Protein 3FZ9 (pdb70)

CATH classification: 3.40.30.10

Foldseek 3Di:
DVVLLVVVLVLLQVWQKEWEAAPPDPQQVLQCVVCVVVVFDGHYHHLVVVPPCSVVNLVSCCVVPVDNDGGFMHGLSHTQGTSVSLVVCVVVVNNVVSSVVSVGDD

Sequence (106 aa):
GSRLEDAVKKTVAENPVVVYSKTWCSYSSEVKSLFKRLNVDPLVVELDELGAQGPQIQKVLERLTGQHTVPNVFIGGKHIGGCTDTVKLYRKGELEPLLSEANAKK

Solvent-accessible surface area: 6264 Å² total; per-residue (Å²): 78,94,210,33,49,68,46,6,103,119,30,2,82,130,35,46,2,0,0,5,0,63,64,179,10,66,120,0,51,96,0,51,48,7,0,164,169,31,85,10,102,22,72,53,29,26,4,59,124,64,55,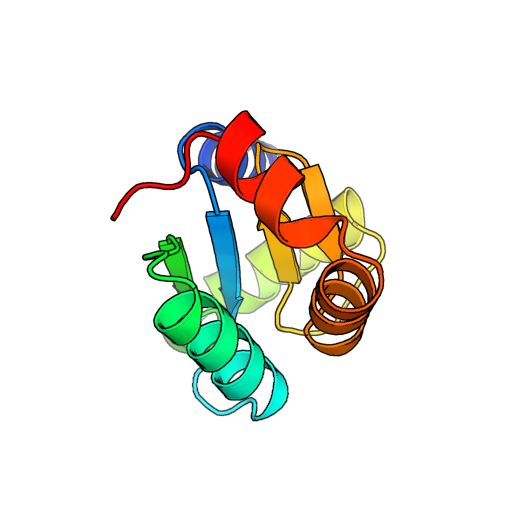88,72,2,86,89,10,30,145,5,0,93,140,56,25,68,24,134,72,21,2,0,0,10,3,40,25,128,69,31,2,11,10,90,53,0,47,127,30,67,183,126,48,83,1,85,73,46,10,87,157,17,121,26,170,161

Radius of gyration: 12.89 Å; Cα contacts (8 Å, |Δi|>4): 174; chains: 1; bounding box: 30×33×28 Å

B-factor: mean 20.45, std 9.41, range [8.71, 63.36]

Nearest PDB structures (foldseek):
  3fza-assembly1_A  TM=1.009E+00  e=3.505E-22  Populus tremula x Populus tremuloides
  3rhb-assembly1_A  TM=1.000E+00  e=1.069E-16  Arabidopsis thaliana
  5gtx-assembly2_B  TM=9.733E-01  e=5.534E-13  Polygonaceae
  2e7p-assembly1_B  TM=9.507E-01  e=2.482E-13  Populus tremula x Populus tremuloides
  7ncw-assembly1_A  TM=9.010E-01  e=1.240E-10  Chlamydomonas reinhardtii

Secondary structure (DSSP, 8-state):
-HHHHHHHHHHHHHSSEEEEE-TT-HHHHHHHHHHHHTT---EEEEGGGSTTHHHHHHHHHHHHHS--SS-EEEETTEEEESHHHHHHHHHTT-HHHHHHHTT---

Structure (mmCIF, N/CA/C/O backbone):
data_3FZ9
#
_entry.id   3FZ9
#
_cell.length_a   39.032
_cell.length_b   47.265
_cell.length_c   55.620
_cell.angle_alpha   90.00
_cell.angle_beta   90.00
_cell.angle_gamma   90.00
#
_symmetry.space_group_name_H-M   'P 21 21 21'
#
loop_
_entity.id
_entity.type
_entity.pdbx_description
1 polymer Glutaredoxin
2 non-polymer GLUTATHIONE
3 water water
#
loop_
_atom_site.group_PDB
_atom_site.id
_atom_site.type_symbol
_atom_site.label_atom_id
_atom_site.label_alt_id
_atom_site.label_comp_id
_atom_site.label_asym_id
_atom_site.label_entity_id
_atom_site.label_seq_id
_atom_site.pdbx_PDB_ins_code
_atom_site.Cartn_x
_atom_site.Cartn_y
_atom_site.Cartn_z
_atom_site.occupancy
_atom_site.B_iso_or_equiv
_atom_site.auth_seq_id
_atom_site.auth_comp_id
_atom_site.auth_asym_id
_atom_site.auth_atom_id
_atom_site.pdbx_PDB_model_num
ATOM 1 N N . GLY A 1 4 ? 9.447 21.454 15.554 1.00 32.40 5 GLY A N 1
ATOM 2 C CA . GLY A 1 4 ? 9.537 21.189 14.088 1.00 31.65 5 GLY A CA 1
ATOM 3 C C . GLY A 1 4 ? 10.879 20.589 13.678 1.00 31.67 5 GLY A C 1
ATOM 4 O O . GLY A 1 4 ? 10.937 19.618 12.897 1.00 31.04 5 GLY A O 1
ATOM 5 N N . SER A 1 5 ? 11.961 21.167 14.201 1.00 31.15 6 SER A N 1
ATOM 6 C CA . SER A 1 5 ? 13.291 20.611 13.969 1.00 29.80 6 SER A CA 1
ATOM 7 C C . SER A 1 5 ? 13.495 19.320 14.769 1.00 28.75 6 SER A C 1
ATOM 8 O O . SER A 1 5 ? 14.190 18.427 14.305 1.00 27.90 6 SER A O 1
ATOM 11 N N . ARG A 1 6 ? 12.894 19.232 15.963 1.00 27.39 7 ARG A N 1
ATOM 12 C CA . ARG A 1 6 ? 12.922 17.996 16.755 1.00 26.55 7 ARG A CA 1
ATOM 13 C C . ARG A 1 6 ? 12.123 16.897 16.069 1.00 24.59 7 ARG A C 1
ATOM 14 O O . ARG A 1 6 ? 12.481 15.730 16.162 1.00 24.44 7 ARG A O 1
ATOM 22 N N . LEU A 1 7 ? 11.026 17.257 15.406 1.00 23.25 8 LEU A N 1
ATOM 23 C CA . LEU A 1 7 ? 10.225 16.238 14.725 1.00 21.71 8 LEU A CA 1
ATOM 24 C C . LEU A 1 7 ? 10.978 15.680 13.522 1.00 20.66 8 LEU A C 1
ATOM 25 O O . LEU A 1 7 ? 10.990 14.469 13.297 1.00 19.98 8 LEU A O 1
ATOM 30 N N . GLU A 1 8 ? 11.623 16.569 12.772 1.00 19.69 9 GLU A N 1
ATOM 31 C CA . GLU A 1 8 ? 12.496 16.171 11.670 1.00 19.51 9 GLU A CA 1
ATOM 32 C C . GLU A 1 8 ? 13.624 15.254 12.166 1.00 19.27 9 GLU A C 1
ATOM 33 O O . GLU A 1 8 ? 13.942 14.239 11.531 1.00 19.22 9 GLU A O 1
ATOM 39 N N . ASP A 1 9 ? 14.215 15.623 13.301 1.00 18.34 10 ASP A N 1
ATOM 40 C CA . ASP A 1 9 ? 15.294 14.842 13.884 1.00 18.84 10 ASP A CA 1
ATOM 41 C C . ASP A 1 9 ? 14.792 13.443 14.256 1.00 17.10 10 ASP A C 1
ATOM 42 O O . ASP A 1 9 ? 15.493 12.452 14.034 1.00 16.98 10 ASP A O 1
ATOM 47 N N . ALA A 1 10 ? 13.567 13.385 14.783 1.00 16.03 11 ALA A N 1
ATOM 48 C CA . ALA A 1 10 ? 12.959 12.121 15.235 1.00 15.61 11 ALA A CA 1
ATOM 49 C C . ALA A 1 10 ? 12.662 11.213 14.062 1.00 15.46 11 ALA A C 1
ATOM 50 O O . ALA A 1 10 ? 12.925 10.007 14.119 1.00 15.43 11 ALA A O 1
ATOM 52 N N . VAL A 1 11 ? 12.137 11.793 12.981 1.00 15.08 12 VAL A N 1
ATOM 53 C CA . VAL A 1 11 ? 11.950 11.041 11.736 1.00 14.74 12 VAL A CA 1
ATOM 54 C C . VAL A 1 11 ? 13.273 10.477 11.226 1.00 14.35 12 VAL A C 1
ATOM 55 O O . VAL A 1 11 ? 13.375 9.305 10.890 1.00 14.13 12 VAL A O 1
ATOM 59 N N . LYS A 1 12 ? 14.296 11.322 11.171 1.00 14.61 13 LYS A N 1
ATOM 60 C CA . LYS A 1 12 ? 15.622 10.888 10.737 1.00 14.41 13 LYS A CA 1
ATOM 61 C C . LYS A 1 12 ? 16.171 9.716 11.576 1.00 14.67 13 LYS A C 1
ATOM 62 O O . LYS A 1 12 ? 16.711 8.725 11.035 1.00 14.82 13 LYS A O 1
ATOM 68 N N . LYS A 1 13 ? 16.027 9.822 12.890 1.00 14.46 14 LYS A N 1
ATOM 69 C CA . LYS A 1 13 ? 16.418 8.716 13.781 1.00 15.68 14 LYS A CA 1
ATOM 70 C C . LYS A 1 13 ? 15.608 7.458 13.515 1.00 14.91 14 LYS A C 1
ATOM 71 O O . LYS A 1 13 ? 16.143 6.347 13.508 1.00 15.09 14 LYS A O 1
ATOM 77 N N . THR A 1 14 ? 14.306 7.621 13.316 1.00 13.41 15 THR A N 1
ATOM 78 C CA . THR A 1 14 ? 13.445 6.473 13.035 1.00 13.08 15 THR A CA 1
ATOM 79 C C . THR A 1 14 ? 13.945 5.681 11.820 1.00 12.52 15 THR A C 1
ATOM 80 O O . THR A 1 14 ? 14.055 4.456 11.871 1.00 13.27 15 THR A O 1
ATOM 84 N N . VAL A 1 15 ? 14.265 6.380 10.741 1.00 12.81 16 VAL A N 1
ATOM 85 C CA . VAL A 1 15 ? 14.665 5.703 9.514 1.00 13.60 16 VAL A CA 1
ATOM 86 C C . VAL A 1 15 ? 16.076 5.120 9.634 1.00 14.14 16 VAL A C 1
ATOM 87 O O . VAL A 1 15 ? 16.421 4.134 8.987 1.00 13.86 16 VAL A O 1
ATOM 91 N N . ALA A 1 16 ? 16.885 5.719 10.496 1.00 14.92 17 ALA A N 1
ATOM 92 C CA . ALA A 1 16 ? 18.198 5.135 10.780 1.00 16.07 17 ALA A CA 1
ATOM 93 C C . ALA A 1 16 ? 18.167 3.892 11.702 1.00 17.52 17 ALA A C 1
ATOM 94 O O . ALA A 1 16 ? 19.017 2.985 11.563 1.00 17.90 17 ALA A O 1
ATOM 96 N N . GLU A 1 17 ? 17.195 3.836 12.614 1.00 16.67 18 GLU A N 1
ATOM 97 C CA . GLU A 1 17 ? 17.093 2.756 13.627 1.00 17.31 18 GLU A CA 1
ATOM 98 C C . GLU A 1 17 ? 16.459 1.482 13.104 1.00 17.28 18 GLU A C 1
ATOM 99 O O . GLU A 1 17 ? 16.564 0.428 13.725 1.00 17.87 18 GLU A O 1
ATOM 105 N N . ASN A 1 18 ? 15.780 1.588 11.969 1.00 14.92 19 ASN A N 1
ATOM 106 C CA . ASN A 1 18 ? 15.010 0.491 11.438 1.00 14.71 19 ASN A CA 1
ATOM 107 C C . ASN A 1 18 ? 15.396 0.195 10.003 1.00 14.25 19 ASN A C 1
ATOM 108 O O . ASN A 1 18 ? 15.475 1.114 9.192 1.00 14.80 19 ASN A O 1
ATOM 113 N N . PRO A 1 19 ? 15.656 -1.084 9.696 1.00 13.96 20 PRO A N 1
ATOM 114 C CA . PRO A 1 19 ? 15.987 -1.448 8.326 1.00 13.81 20 PRO A CA 1
ATOM 115 C C . PRO A 1 19 ? 14.944 -0.973 7.312 1.00 12.22 20 PRO A C 1
ATOM 116 O O . PRO A 1 19 ? 15.311 -0.462 6.257 1.00 11.67 20 PRO A O 1
ATOM 120 N N . VAL A 1 20 ? 13.662 -1.106 7.645 1.00 11.71 21 VAL A N 1
ATOM 121 C CA . VAL A 1 20 ? 12.598 -0.702 6.725 1.00 11.83 21 VAL A CA 1
ATOM 122 C C . VAL A 1 20 ? 11.545 0.068 7.512 1.00 11.46 21 VAL A C 1
ATOM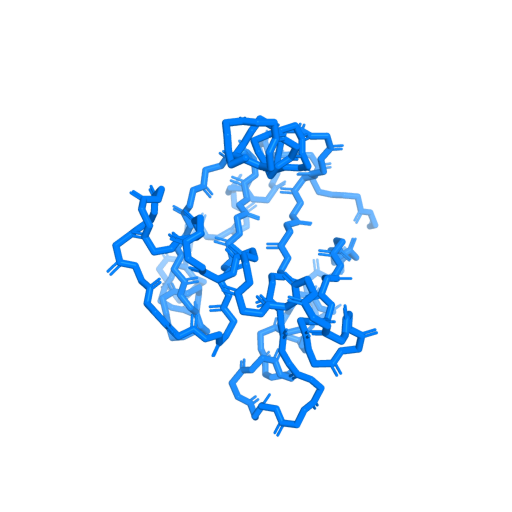 123 O O . VAL A 1 20 ? 11.102 -0.400 8.571 1.00 10.80 21 VAL A O 1
ATOM 127 N N . VAL A 1 21 ? 11.188 1.252 7.021 1.00 10.14 22 VAL A N 1
ATOM 128 C CA . VAL A 1 21 ? 10.135 2.062 7.651 1.00 9.98 22 VAL A CA 1
ATOM 129 C C . VAL A 1 21 ? 9.063 2.383 6.606 1.00 10.48 22 VAL A C 1
ATOM 130 O O . VAL A 1 21 ? 9.386 2.775 5.481 1.00 10.58 22 VAL A O 1
ATOM 134 N N . VAL A 1 22 ? 7.803 2.170 6.968 1.00 9.47 23 VAL A N 1
ATOM 135 C CA . VAL A 1 22 ? 6.683 2.533 6.110 1.00 9.62 23 VAL A CA 1
ATOM 136 C C . VAL A 1 22 ? 5.785 3.519 6.865 1.00 10.60 23 VAL A C 1
ATOM 137 O O . VAL A 1 22 ? 5.132 3.139 7.858 1.00 10.67 23 VAL A O 1
ATOM 141 N N . TYR A 1 23 ? 5.799 4.784 6.430 1.00 9.69 24 TYR A N 1
ATOM 142 C CA . TYR A 1 23 ? 4.815 5.757 6.913 1.00 10.14 24 TYR A CA 1
ATOM 143 C C . TYR A 1 23 ? 3.540 5.508 6.119 1.00 10.62 24 TYR A C 1
ATOM 144 O O . TYR A 1 23 ? 3.538 5.533 4.887 1.00 10.03 24 TYR A O 1
ATOM 153 N N . SER A 1 24 ? 2.470 5.227 6.856 1.00 10.70 25 SER A N 1
ATOM 154 C CA . SER A 1 24 ? 1.286 4.617 6.306 1.00 11.46 25 SER A CA 1
ATOM 155 C C . SER A 1 24 ? 0.029 5.373 6.737 1.00 11.35 25 SER A C 1
ATOM 156 O O . SER A 1 24 ? 0.067 6.251 7.621 1.00 10.88 25 SER A O 1
ATOM 159 N N . LYS A 1 25 ? -1.078 5.016 6.099 1.00 12.05 26 LYS A N 1
ATOM 160 C CA . LYS A 1 25 ? -2.393 5.241 6.679 1.00 13.15 26 LYS 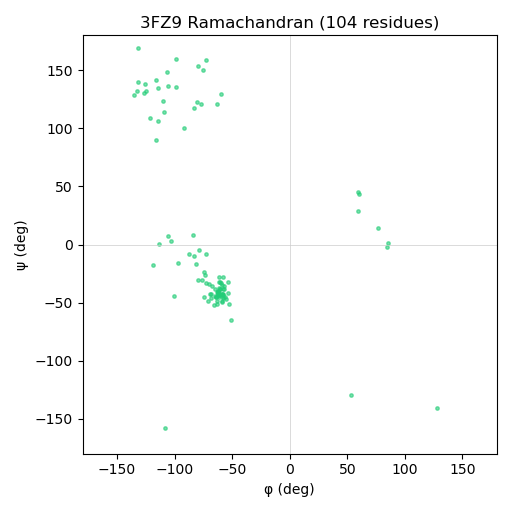A CA 1
ATOM 161 C C . LYS A 1 25 ? -3.168 3.939 6.544 1.00 13.31 26 LYS A C 1
ATOM 162 O O . LYS A 1 25 ? -3.055 3.206 5.531 1.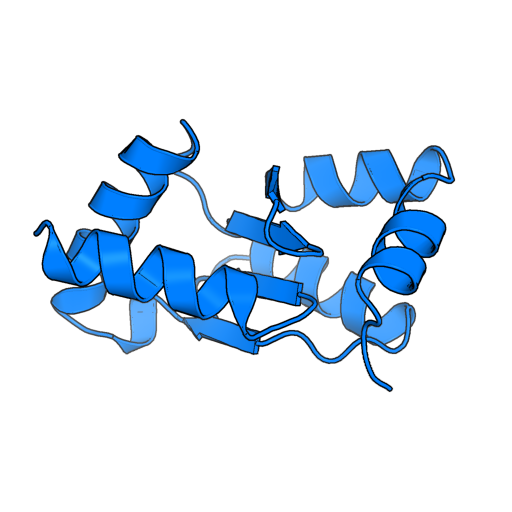00 12.86 26 LYS A O 1
ATOM 168 N N . THR A 1 26 ? -3.912 3.623 7.602 1.00 15.20 27 THR A N 1
ATOM 169 C CA . THR A 1 26 ? -4.577 2.333 7.705 1.00 16.55 27 THR A CA 1
ATOM 170 C C . THR A 1 26 ? -5.528 2.089 6.553 1.00 16.10 27 THR A C 1
ATOM 171 O O . THR A 1 26 ? -5.673 0.956 6.102 1.00 17.10 27 THR A O 1
ATOM 175 N N . TRP A 1 27 ? -6.173 3.153 6.083 1.00 16.17 28 TRP A N 1
ATOM 176 C CA . TRP A 1 27 ? -7.180 3.031 5.030 1.00 15.66 28 TRP A CA 1
ATOM 177 C C . TRP A 1 27 ? -6.616 2.993 3.601 1.00 15.58 28 TRP A C 1
ATOM 178 O O . TRP A 1 27 ? -7.337 2.730 2.646 1.00 16.81 28 TRP A O 1
ATOM 189 N N . CYS A 1 28 ? -5.330 3.282 3.451 1.00 14.99 29 CYS A N 1
ATOM 190 C CA . CYS A 1 28 ? -4.748 3.478 2.129 1.00 14.70 29 CYS A CA 1
ATOM 191 C C . CYS A 1 28 ? -4.366 2.180 1.447 1.00 14.67 29 CYS A C 1
ATOM 192 O O . CYS A 1 28 ? -3.494 1.468 1.929 1.00 14.76 29 CYS A O 1
ATOM 195 N N . SER A 1 29 ? -5.001 1.891 0.313 1.00 13.21 30 SER A N 1
ATOM 196 C CA . SER A 1 29 ? -4.778 0.616 -0.397 1.00 13.54 30 SER A CA 1
ATOM 197 C C . SER A 1 29 ? -3.318 0.394 -0.813 1.00 12.97 30 SER A C 1
ATOM 198 O O . SER A 1 29 ? -2.776 -0.705 -0.681 1.00 12.88 30 SER A O 1
ATOM 201 N N . TYR A 1 30 ? -2.688 1.453 -1.316 1.00 12.77 31 TYR A N 1
ATOM 202 C CA . TYR A 1 30 ? -1.281 1.409 -1.706 1.00 13.51 31 TYR A CA 1
ATOM 203 C C . TYR A 1 30 ? -0.353 1.069 -0.554 1.00 12.96 31 TYR A C 1
ATOM 204 O O . TYR A 1 30 ? 0.697 0.413 -0.744 1.00 12.56 31 TYR A O 1
ATOM 213 N N . SER A 1 31 ? -0.733 1.502 0.644 1.00 13.02 32 SER A N 1
ATOM 214 C CA . SER A 1 31 ? 0.060 1.209 1.822 1.00 13.63 32 SER A CA 1
ATOM 215 C C . SER A 1 31 ? -0.132 -0.253 2.212 1.00 13.87 32 SER A C 1
ATOM 216 O O . SER A 1 31 ? 0.840 -0.960 2.470 1.00 12.94 32 SER A O 1
ATOM 219 N N . SER A 1 32 ? -1.384 -0.709 2.214 1.00 13.18 33 SER A N 1
ATOM 220 C CA . SER A 1 32 ? -1.672 -2.113 2.478 1.00 13.97 33 SER A CA 1
ATOM 221 C C . SER A 1 32 ? -0.926 -3.004 1.462 1.00 14.61 33 SER A C 1
ATOM 222 O O . SER A 1 32 ? -0.379 -4.064 1.819 1.00 14.28 33 SER A O 1
ATOM 225 N N . GLU A 1 33 ? -0.861 -2.556 0.210 1.00 14.12 34 GLU A N 1
ATOM 226 C CA . GLU A 1 33 ? -0.161 -3.306 -0.833 1.00 15.44 34 GLU A CA 1
ATOM 227 C C . GLU A 1 33 ? 1.362 -3.413 -0.592 1.00 14.31 34 GLU A C 1
ATOM 228 O O . GLU A 1 33 ? 1.953 -4.492 -0.707 1.00 14.16 34 GLU A O 1
ATOM 234 N N . VAL A 1 34 ? 2.005 -2.308 -0.211 1.00 13.34 35 VAL A N 1
ATOM 235 C CA . VAL A 1 34 ? 3.447 -2.374 0.014 1.00 13.12 35 VAL A CA 1
ATOM 236 C C . VAL A 1 34 ? 3.779 -3.190 1.282 1.00 12.96 35 VAL A C 1
ATOM 237 O O . VAL A 1 34 ? 4.779 -3.912 1.319 1.00 13.43 35 VAL A O 1
ATOM 241 N N . LYS A 1 35 ? 2.905 -3.108 2.285 1.00 12.91 36 LYS A N 1
ATOM 242 C CA . LYS A 1 35 ? 3.012 -3.957 3.488 1.00 13.81 36 LYS A CA 1
ATOM 243 C C . LYS A 1 35 ? 2.951 -5.446 3.121 1.00 14.70 36 LYS A C 1
ATOM 244 O O . LYS A 1 35 ? 3.718 -6.246 3.653 1.00 14.70 36 LYS A O 1
ATOM 250 N N . SER A 1 36 ? 2.046 -5.794 2.204 1.00 15.10 37 SER A N 1
ATOM 251 C CA . SER A 1 36 ? 1.917 -7.179 1.702 1.00 16.66 37 SER A CA 1
ATOM 252 C C . SER A 1 36 ? 3.188 -7.655 1.008 1.00 16.90 37 SER A C 1
ATOM 253 O O . SER A 1 36 ? 3.643 -8.807 1.213 1.00 16.98 37 SER A O 1
ATOM 256 N N . LEU A 1 37 ? 3.762 -6.787 0.178 1.00 16.17 38 LEU A N 1
ATOM 257 C CA . LEU A 1 37 ? 5.013 -7.098 -0.477 1.00 15.43 38 LEU A CA 1
ATOM 258 C C . LEU A 1 37 ? 6.108 -7.382 0.539 1.00 15.21 38 LEU A C 1
ATOM 259 O O . LEU A 1 37 ? 6.820 -8.372 0.416 1.00 14.70 38 LEU A O 1
ATOM 264 N N . PHE A 1 38 ? 6.269 -6.507 1.529 1.00 14.16 39 PHE A N 1
ATOM 265 C CA . PHE A 1 38 ? 7.278 -6.776 2.525 1.00 14.58 39 PHE A CA 1
ATOM 266 C C . PHE A 1 38 ? 7.018 -8.080 3.270 1.00 15.57 39 PHE A C 1
ATOM 267 O O . PHE A 1 38 ? 7.964 -8.816 3.538 1.00 15.24 39 PHE A O 1
ATOM 275 N N . LYS A 1 39 ? 5.749 -8.369 3.566 1.00 16.74 40 LYS A N 1
ATOM 276 C CA . LYS A 1 39 ? 5.376 -9.634 4.238 1.00 18.15 40 LYS A CA 1
ATOM 277 C C . LYS A 1 39 ? 5.833 -10.827 3.415 1.00 19.20 40 LYS A C 1
ATOM 278 O O . LYS A 1 39 ? 6.439 -11.773 3.953 1.00 19.98 40 LYS A O 1
ATOM 284 N N . ARG A 1 40 ? 5.576 -10.768 2.112 1.00 20.58 41 ARG A N 1
ATOM 285 C CA . ARG A 1 40 ? 5.966 -11.823 1.160 1.00 22.79 41 ARG A CA 1
ATOM 286 C C . ARG A 1 40 ? 7.487 -12.038 1.094 1.00 22.40 41 ARG A C 1
ATOM 287 O O . ARG A 1 40 ? 7.964 -13.174 0.964 1.00 23.12 41 ARG A O 1
ATOM 295 N N . LEU A 1 41 ? 8.231 -10.939 1.191 1.00 20.93 42 LEU A N 1
ATOM 296 C CA . LEU A 1 41 ? 9.694 -10.938 1.219 1.00 21.28 42 LEU A CA 1
ATOM 297 C C . LEU A 1 41 ? 10.293 -11.183 2.601 1.00 21.76 42 LEU A C 1
ATOM 298 O O . LEU A 1 41 ? 11.513 -11.026 2.797 1.00 21.53 42 LEU A O 1
ATOM 303 N N . ASN A 1 42 ? 9.424 -11.532 3.551 1.00 22.15 43 ASN A N 1
ATOM 304 C CA . ASN A 1 42 ? 9.811 -11.941 4.892 1.00 23.20 43 ASN A CA 1
ATOM 305 C C . ASN A 1 42 ? 10.571 -10.840 5.612 1.00 23.12 43 ASN A C 1
ATOM 306 O O . ASN A 1 42 ? 11.597 -11.083 6.246 1.00 22.49 43 ASN A O 1
ATOM 311 N N . VAL A 1 43 ? 10.045 -9.626 5.465 1.00 22.12 44 VAL A N 1
ATOM 312 C CA . VAL A 1 43 ? 10.519 -8.447 6.158 1.00 22.28 44 VAL A CA 1
ATOM 313 C C . VAL A 1 43 ? 9.382 -7.979 7.062 1.00 21.99 44 VAL A C 1
ATOM 314 O O . VAL A 1 43 ? 8.214 -8.024 6.678 1.00 21.74 44 VAL A O 1
ATOM 318 N N . ASP A 1 44 ? 9.744 -7.518 8.255 1.00 22.53 45 ASP A N 1
ATOM 319 C CA . ASP A 1 44 ? 8.788 -6.934 9.185 1.00 21.99 45 ASP A CA 1
ATOM 320 C C . ASP A 1 44 ? 9.153 -5.448 9.402 1.00 20.39 45 ASP A C 1
ATOM 321 O O . ASP A 1 44 ? 9.947 -5.112 10.279 1.00 20.56 45 ASP A O 1
ATOM 326 N N . PRO A 1 45 ? 8.592 -4.547 8.568 1.00 18.25 46 PRO A N 1
ATOM 327 C CA . PRO A 1 45 ? 8.978 -3.121 8.653 1.00 16.47 46 PRO A CA 1
ATOM 328 C C . PRO A 1 45 ? 8.410 -2.453 9.896 1.00 15.56 46 PRO A C 1
ATOM 329 O O . PRO A 1 45 ? 7.427 -2.935 10.437 1.00 14.24 46 PRO A O 1
ATOM 333 N N . LEU A 1 46 ? 9.011 -1.347 10.325 1.00 13.66 47 LEU A N 1
ATOM 334 C CA . LEU A 1 46 ? 8.376 -0.485 11.297 1.00 13.67 47 LEU A CA 1
ATOM 335 C C . LEU A 1 46 ? 7.322 0.315 10.542 1.00 13.08 47 LEU A C 1
ATOM 336 O O . LEU A 1 46 ? 7.664 1.033 9.601 1.00 13.07 47 LEU A O 1
ATOM 341 N N . VAL A 1 47 ? 6.071 0.192 10.963 1.00 12.38 48 VAL A N 1
ATOM 342 C CA . VAL A 1 47 ? 4.956 0.868 10.293 1.00 12.98 48 VAL A CA 1
ATOM 343 C C . VAL A 1 47 ? 4.455 1.966 11.218 1.00 12.49 48 VAL A C 1
ATOM 344 O O . VAL A 1 47 ? 4.109 1.706 12.385 1.00 12.53 48 VAL A O 1
ATOM 348 N N . VAL A 1 48 ? 4.450 3.189 10.712 1.00 12.11 49 VAL A N 1
ATOM 349 C CA . VAL A 1 48 ? 3.932 4.317 11.478 1.00 11.46 49 VAL A CA 1
ATOM 350 C C . VAL A 1 48 ? 2.604 4.731 10.809 1.00 12.49 49 VAL A C 1
ATOM 351 O O . VAL A 1 48 ? 2.592 5.187 9.665 1.00 11.56 49 VAL A O 1
ATOM 355 N N . GLU A 1 49 ? 1.484 4.562 11.518 1.00 12.50 50 GLU A N 1
ATOM 356 C CA . GLU A 1 49 ? 0.175 4.864 10.929 1.00 13.20 50 GLU A CA 1
ATOM 357 C C . GLU A 1 49 ? -0.193 6.306 11.243 1.00 13.38 50 GLU A C 1
ATOM 358 O O . GLU A 1 49 ? -0.607 6.614 12.365 1.00 14.36 50 GLU A O 1
ATOM 364 N N . LEU A 1 50 ? 0.007 7.188 10.271 1.00 13.44 51 LEU A N 1
ATOM 365 C CA . LEU A 1 50 ? -0.207 8.611 10.468 1.00 14.60 51 LEU A CA 1
ATOM 366 C C . LEU A 1 50 ? -1.651 8.919 10.875 1.00 16.04 51 LEU A C 1
ATOM 367 O O . LEU A 1 50 ? -1.891 9.867 11.643 1.00 17.22 51 LEU A O 1
ATOM 372 N N . ASP A 1 51 ? -2.598 8.131 10.376 1.00 17.08 52 ASP A N 1
ATOM 373 C CA . ASP A 1 51 ? -4.015 8.332 10.769 1.00 18.53 52 ASP A CA 1
ATOM 374 C C . ASP A 1 51 ? -4.356 7.890 12.211 1.00 19.33 52 ASP A C 1
ATOM 375 O O . ASP A 1 51 ? -5.459 8.159 12.700 1.00 20.58 52 ASP A O 1
ATOM 380 N N . GLU A 1 52 ? -3.404 7.237 12.876 1.00 19.80 53 GLU A N 1
ATOM 381 C CA . GLU A 1 52 ? -3.583 6.760 14.259 1.00 21.35 53 GLU A CA 1
ATOM 382 C C . GLU A 1 52 ? -2.852 7.673 15.237 1.00 21.27 53 GLU A C 1
ATOM 383 O O . GLU A 1 52 ? -2.828 7.415 16.443 1.00 22.85 53 GLU A O 1
ATOM 389 N N . LEU A 1 53 ? -2.257 8.746 14.713 1.00 20.69 54 LEU A N 1
ATOM 390 C CA . LEU A 1 53 ? -1.418 9.641 15.509 1.00 21.06 54 LEU A CA 1
ATOM 391 C C . LEU A 1 53 ? -2.084 10.977 15.842 1.00 20.51 54 LEU A C 1
ATOM 392 O O . LEU A 1 53 ? -1.438 11.875 16.381 1.00 21.07 54 LEU A O 1
ATOM 397 N N . GLY A 1 54 ? -3.367 11.105 15.512 1.00 20.82 55 GLY A N 1
ATOM 398 C CA . GLY A 1 54 ? -4.101 12.361 15.726 1.00 21.33 55 GLY A CA 1
ATOM 399 C C . GLY A 1 54 ? -3.403 13.560 15.118 1.00 21.59 55 GLY A C 1
ATOM 400 O O . GLY A 1 54 ? -3.026 13.543 13.941 1.00 21.16 55 GLY A O 1
ATOM 401 N N . ALA A 1 55 ? -3.236 14.599 15.935 1.00 21.91 56 ALA A N 1
ATOM 402 C CA . ALA A 1 55 ? -2.622 15.868 15.527 1.00 21.42 56 ALA A CA 1
ATOM 403 C C . ALA A 1 55 ? -1.197 15.724 14.976 1.00 21.23 56 ALA A C 1
ATOM 404 O O . ALA A 1 55 ? -0.742 16.550 14.169 1.00 20.85 56 ALA A O 1
ATOM 406 N N . GLN A 1 56 ? -0.484 14.695 15.427 1.00 20.72 57 GLN A N 1
ATOM 407 C CA . GLN A 1 56 ? 0.905 14.536 15.016 1.00 20.37 57 GLN A CA 1
ATOM 408 C C . GLN A 1 56 ? 1.031 14.039 13.577 1.00 19.01 57 GLN A C 1
ATOM 409 O O . GLN A 1 56 ? 2.068 14.235 12.939 1.00 18.87 57 GLN A O 1
ATOM 415 N N . GLY A 1 57 ? -0.012 13.373 13.093 1.00 17.91 58 GLY A N 1
ATOM 416 C CA . GLY A 1 57 ? -0.045 12.837 11.732 1.00 17.94 58 GLY A CA 1
ATOM 417 C C . GLY A 1 57 ? 0.311 13.861 10.661 1.00 17.30 58 GLY A C 1
ATOM 418 O O . GLY A 1 57 ? 1.315 13.709 9.949 1.00 16.69 58 GLY A O 1
ATOM 419 N N . PRO A 1 58 ? -0.526 14.901 10.502 1.00 17.73 59 PRO A N 1
ATOM 420 C CA . PRO A 1 58 ? -0.209 16.010 9.581 1.00 17.14 59 PRO A CA 1
ATOM 421 C C . PRO A 1 58 ? 1.154 16.669 9.811 1.00 16.98 59 PRO A C 1
ATOM 422 O O . PRO A 1 58 ? 1.799 17.103 8.845 1.00 16.88 59 PRO A O 1
ATOM 426 N N . GLN A 1 59 ? 1.610 16.705 11.062 1.00 16.76 60 GLN A N 1
ATOM 427 C CA . GLN A 1 59 ? 2.913 17.274 11.391 1.00 17.26 60 GLN A CA 1
ATOM 428 C C . GLN A 1 59 ? 4.061 16.424 10.837 1.00 16.29 60 GLN A C 1
ATOM 429 O O . GLN A 1 59 ? 5.018 16.952 10.241 1.00 15.07 60 GLN A O 1
ATOM 435 N N . ILE A 1 60 ? 3.966 15.111 11.023 1.00 15.68 61 ILE A N 1
ATOM 436 C CA . ILE A 1 60 ? 4.967 14.211 10.438 1.00 15.04 61 ILE A CA 1
ATOM 437 C C . ILE A 1 60 ? 4.945 14.286 8.902 1.00 14.30 61 ILE A C 1
ATOM 438 O O . ILE A 1 60 ? 5.997 14.296 8.246 1.00 13.05 61 ILE A O 1
ATOM 443 N N . GLN A 1 61 ? 3.751 14.346 8.325 1.00 13.49 62 GLN A N 1
ATOM 444 C CA . GLN A 1 61 ? 3.663 14.448 6.869 1.00 13.94 62 GLN A CA 1
ATOM 445 C C . GLN A 1 61 ? 4.343 15.698 6.318 1.00 13.67 62 GLN A C 1
ATOM 446 O O . GLN A 1 61 ? 4.953 15.658 5.237 1.00 12.86 62 GLN A O 1
ATOM 452 N N . LYS A 1 62 ? 4.214 16.810 7.038 1.00 14.23 63 LYS A N 1
ATOM 453 C CA . LYS A 1 62 ? 4.905 18.042 6.651 1.00 14.57 63 LYS A CA 1
ATOM 454 C C . LYS A 1 62 ? 6.415 17.794 6.583 1.00 14.25 63 LYS A C 1
ATOM 455 O O . LYS A 1 62 ? 7.093 18.202 5.619 1.00 14.37 63 LYS A O 1
ATOM 461 N N . VAL A 1 63 ? 6.924 17.104 7.607 1.00 13.17 64 VAL A N 1
ATOM 462 C CA . VAL A 1 63 ? 8.328 16.758 7.674 1.00 13.63 64 VAL A CA 1
ATOM 463 C C . VAL A 1 63 ? 8.687 15.818 6.530 1.00 12.93 64 VAL A C 1
ATOM 464 O O . VAL A 1 63 ? 9.703 16.008 5.880 1.00 12.39 64 VAL A O 1
ATOM 468 N N . LEU A 1 64 ? 7.858 14.805 6.280 1.00 13.13 65 LEU A N 1
ATOM 469 C CA . LEU A 1 64 ? 8.119 13.868 5.174 1.00 12.22 65 LEU A CA 1
ATOM 470 C C . LEU A 1 64 ? 8.207 14.562 3.820 1.00 12.62 65 LEU A C 1
ATOM 471 O O . LEU A 1 64 ? 9.100 14.261 3.017 1.00 12.24 65 LEU A O 1
ATOM 476 N N . GLU A 1 65 ? 7.303 15.509 3.578 1.00 11.92 66 GLU A N 1
ATOM 477 C CA . GLU A 1 65 ? 7.322 16.240 2.337 1.00 12.45 66 GLU A CA 1
ATOM 478 C C . GLU A 1 65 ? 8.622 17.024 2.189 1.00 12.13 66 GLU A C 1
ATOM 479 O O . GLU A 1 65 ? 9.193 17.042 1.109 1.00 11.63 66 GLU A O 1
ATOM 485 N N . ARG A 1 66 ? 9.070 17.660 3.270 1.00 11.48 67 ARG A N 1
ATOM 486 C CA . ARG A 1 66 ? 10.365 18.367 3.257 1.00 12.51 67 ARG A CA 1
ATOM 487 C C . ARG A 1 66 ? 11.563 17.438 2.990 1.00 12.48 67 ARG A C 1
ATOM 488 O O . ARG A 1 66 ? 12.443 17.772 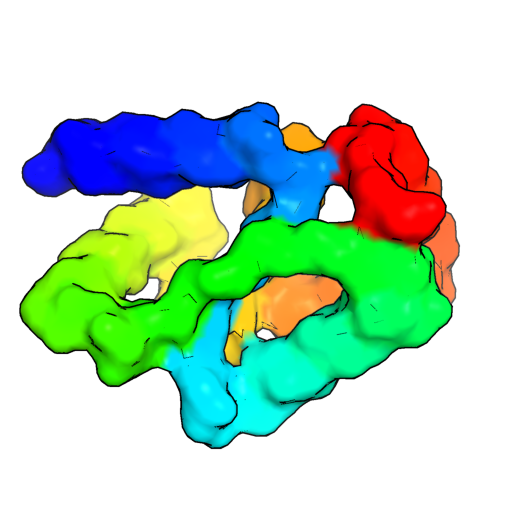2.202 1.00 13.78 67 ARG A O 1
ATOM 496 N N . LEU A 1 67 ? 11.584 16.268 3.635 1.00 12.70 68 LEU A N 1
ATOM 497 C CA . LEU A 1 67 ? 12.750 15.379 3.543 1.00 11.78 68 LEU A CA 1
ATOM 498 C C . LEU A 1 67 ? 12.753 14.592 2.245 1.00 12.31 68 LEU A C 1
ATOM 499 O O . LEU A 1 67 ? 13.821 14.245 1.729 1.00 12.07 68 LEU A O 1
ATOM 504 N N . THR A 1 68 ? 11.560 14.288 1.722 1.00 11.63 69 THR A N 1
ATOM 505 C CA . THR A 1 68 ? 11.443 13.338 0.592 1.00 11.09 69 THR A CA 1
ATOM 506 C C . THR A 1 68 ? 10.848 13.866 -0.731 1.00 11.29 69 THR A C 1
ATOM 507 O O . THR A 1 68 ? 10.982 13.214 -1.782 1.00 10.69 69 THR A O 1
ATOM 511 N N . GLY A 1 69 ? 10.149 15.000 -0.677 1.00 10.04 70 GLY A N 1
ATOM 512 C CA . GLY A 1 69 ? 9.507 15.582 -1.876 1.00 11.70 70 GLY A CA 1
ATOM 513 C C . GLY A 1 69 ? 8.140 14.984 -2.173 1.00 12.45 70 GLY A C 1
ATOM 514 O O . GLY A 1 69 ? 7.469 15.382 -3.153 1.00 13.63 70 GLY A O 1
ATOM 515 N N . GLN A 1 70 ? 7.758 14.012 -1.342 1.00 11.49 71 GLN A N 1
ATOM 516 C CA . GLN A 1 70 ? 6.547 13.211 -1.496 1.00 12.26 71 GLN A CA 1
ATOM 517 C C . GLN A 1 70 ? 5.473 13.607 -0.497 1.00 12.41 71 GLN A C 1
ATOM 518 O O . GLN A 1 70 ? 5.747 13.730 0.707 1.00 13.18 71 GLN A O 1
ATOM 524 N N . HIS A 1 71 ? 4.241 13.706 -0.985 1.00 12.00 72 HIS A N 1
ATOM 525 C CA . HIS A 1 71 ? 3.129 14.035 -0.109 1.00 13.08 72 HIS A CA 1
ATOM 526 C C . HIS A 1 71 ? 2.166 12.892 0.026 1.00 12.71 72 HIS A C 1
ATOM 527 O O . HIS A 1 71 ? 1.160 13.044 0.728 1.00 13.79 72 HIS A O 1
ATOM 534 N N . THR A 1 72 ? 2.440 11.763 -0.646 1.00 11.98 73 THR A N 1
ATOM 535 C CA . THR A 1 72 ? 1.556 10.594 -0.499 1.00 10.94 73 THR A CA 1
ATOM 536 C C . THR A 1 72 ? 2.074 9.543 0.486 1.00 10.34 73 THR A C 1
ATOM 537 O O . THR A 1 72 ? 3.241 9.512 0.790 1.00 10.44 73 THR A O 1
ATOM 541 N N . VAL A 1 73 ? 1.152 8.711 0.970 1.00 10.02 74 VAL A N 1
ATOM 542 C CA . VAL A 1 73 ? 1.479 7.457 1.651 1.00 10.55 74 VAL A CA 1
ATOM 543 C C . VAL A 1 73 ? 1.176 6.239 0.751 1.00 10.06 74 VAL A C 1
ATOM 544 O O . VAL A 1 73 ? 0.247 6.261 -0.076 1.00 10.89 74 VAL A O 1
ATOM 548 N N . PRO A 1 74 ? 1.947 5.148 0.898 1.00 10.31 75 PRO A N 1
ATOM 549 C CA . PRO A 1 74 ? 3.024 4.947 1.861 1.00 9.97 75 PRO A CA 1
ATOM 550 C C . PRO A 1 74 ? 4.298 5.696 1.497 1.00 9.51 75 PRO A C 1
ATOM 551 O O . PRO A 1 74 ? 4.561 5.950 0.296 1.00 8.92 75 PRO A O 1
ATOM 555 N N . ASN A 1 75 ? 5.053 6.072 2.526 1.00 8.71 76 ASN A N 1
ATOM 556 C CA . ASN A 1 75 ? 6.354 6.696 2.313 1.00 9.22 76 ASN A CA 1
ATOM 557 C C . ASN A 1 75 ? 7.363 5.721 2.865 1.00 9.08 76 ASN A C 1
ATOM 558 O O . ASN A 1 75 ? 7.441 5.511 4.083 1.00 10.22 76 ASN A O 1
ATOM 563 N N . VAL A 1 76 ? 8.067 5.061 1.948 1.00 9.12 77 VAL A N 1
ATOM 564 C CA . VAL A 1 76 ? 8.933 3.913 2.299 1.00 9.27 77 VAL A CA 1
ATOM 565 C C . VAL A 1 76 ? 10.407 4.313 2.424 1.00 8.94 77 VAL A C 1
ATOM 566 O O . VAL A 1 76 ? 10.935 4.996 1.553 1.00 9.50 77 VAL A O 1
ATOM 570 N N . PHE A 1 77 ? 11.078 3.831 3.477 1.00 9.31 78 PHE A N 1
ATOM 571 C CA . PHE A 1 77 ? 12.535 4.022 3.639 1.00 9.20 78 PHE A CA 1
ATOM 572 C C . PHE A 1 77 ? 13.161 2.644 3.841 1.00 10.03 78 PHE A C 1
ATOM 573 O O . PHE A 1 77 ? 12.626 1.821 4.583 1.00 10.06 78 PHE A O 1
ATOM 581 N N . ILE A 1 78 ? 14.304 2.417 3.198 1.00 10.30 79 ILE A N 1
ATOM 582 C CA . ILE A 1 78 ? 15.073 1.192 3.430 1.00 11.36 79 ILE A CA 1
ATOM 583 C C . ILE A 1 78 ? 16.527 1.556 3.643 1.00 11.81 79 ILE A C 1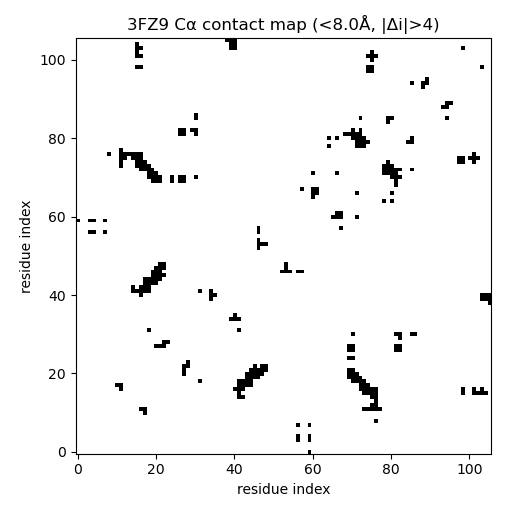
ATOM 584 O O . ILE A 1 78 ? 17.101 2.326 2.879 1.00 11.77 79 ILE A O 1
ATOM 589 N N . GLY A 1 79 ? 17.123 0.989 4.691 1.00 12.07 80 GLY A N 1
ATOM 590 C CA . GLY A 1 79 ? 18.520 1.263 5.010 1.00 12.74 80 GLY A CA 1
ATOM 591 C C . GLY A 1 79 ? 18.786 2.730 5.262 1.00 13.12 80 GLY A C 1
ATOM 592 O O . GLY A 1 79 ? 19.905 3.218 5.008 1.00 14.31 80 GLY A O 1
ATOM 593 N N . GLY A 1 80 ? 17.765 3.435 5.749 1.00 11.87 81 GLY A N 1
ATOM 594 C CA . GLY A 1 80 ? 17.902 4.845 6.081 1.00 12.73 81 GLY A CA 1
ATOM 595 C C . GLY A 1 80 ? 17.688 5.793 4.923 1.00 12.67 81 GLY A C 1
ATOM 596 O O . GLY A 1 80 ? 17.735 7.014 5.112 1.00 13.97 81 GLY A O 1
ATOM 597 N N . LYS A 1 81 ? 17.375 5.240 3.751 1.00 12.10 82 LYS A N 1
ATOM 598 C CA . LYS A 1 81 ? 17.235 6.007 2.497 1.00 13.32 82 LYS A CA 1
ATOM 599 C C . LYS A 1 81 ? 15.808 6.008 1.959 1.00 12.01 82 LYS A C 1
ATOM 600 O O . LYS A 1 81 ? 15.155 4.966 1.942 1.00 11.14 82 LYS A O 1
ATOM 606 N N . HIS A 1 82 ? 15.316 7.181 1.539 1.00 11.20 83 HIS A N 1
ATOM 607 C CA . HIS A 1 82 ? 13.998 7.251 0.911 1.00 11.64 83 HIS A CA 1
ATOM 608 C C . HIS A 1 82 ? 13.915 6.397 -0.365 1.00 11.68 83 HIS A C 1
ATOM 609 O O . HIS A 1 82 ? 14.766 6.526 -1.255 1.00 12.15 83 HIS A O 1
ATOM 616 N N . ILE A 1 83 ? 12.878 5.562 -0.440 1.00 11.28 84 ILE A N 1
ATOM 617 C CA . ILE A 1 83 ? 12.579 4.731 -1.610 1.00 11.71 84 ILE A CA 1
ATOM 618 C C . ILE A 1 83 ? 11.462 5.325 -2.482 1.00 11.99 84 ILE A C 1
ATOM 619 O O . ILE A 1 83 ? 11.584 5.356 -3.707 1.00 13.49 84 ILE A O 1
ATOM 624 N N . GLY A 1 84 ? 10.391 5.801 -1.839 1.00 11.32 85 GLY A N 1
ATOM 625 C CA . GLY A 1 84 ? 9.208 6.345 -2.536 1.00 10.91 85 GLY A CA 1
ATOM 626 C C . GLY A 1 84 ? 7.939 5.697 -2.041 1.00 10.73 85 GLY A C 1
ATOM 627 O O . GLY A 1 84 ? 7.787 5.441 -0.838 1.00 11.31 85 GLY A O 1
ATOM 628 N N . GLY A 1 85 ? 7.005 5.416 -2.948 1.00 10.67 86 GLY A N 1
ATOM 629 C CA . GLY A 1 85 ? 5.736 4.804 -2.518 1.00 10.76 86 GLY A CA 1
ATOM 630 C C . GLY A 1 85 ? 5.660 3.356 -2.946 1.00 10.96 86 GLY A C 1
ATOM 631 O O . GLY A 1 85 ? 6.682 2.717 -3.198 1.00 10.52 86 GLY A O 1
ATOM 632 N N . CYS A 1 86 ? 4.437 2.854 -3.027 1.00 12.41 87 CYS A N 1
ATOM 633 C CA . CYS A 1 86 ? 4.200 1.447 -3.343 1.00 12.66 87 CYS A CA 1
ATOM 634 C C . CYS A 1 86 ? 4.722 1.142 -4.730 1.00 13.05 87 CYS A C 1
ATOM 635 O O . CYS A 1 86 ? 5.482 0.173 -4.928 1.00 11.89 87 CYS A O 1
ATOM 638 N N . THR A 1 87 ? 4.316 1.969 -5.697 1.00 12.48 88 THR A N 1
ATOM 639 C CA . THR A 1 87 ? 4.689 1.713 -7.090 1.00 14.13 88 THR A CA 1
ATOM 640 C C . THR A 1 87 ? 6.193 1.772 -7.264 1.00 13.54 88 THR A C 1
ATOM 641 O O . THR A 1 87 ? 6.762 0.942 -7.963 1.00 13.65 88 THR A O 1
ATOM 645 N N . ASP A 1 88 ? 6.842 2.741 -6.616 1.00 13.27 89 ASP A N 1
ATOM 646 C CA . ASP A 1 88 ? 8.310 2.861 -6.651 1.00 12.78 89 ASP A CA 1
ATOM 647 C C . ASP A 1 88 ? 9.014 1.631 -6.077 1.00 12.66 89 ASP A C 1
ATOM 648 O O . ASP A 1 88 ? 10.024 1.161 -6.635 1.00 12.97 89 ASP A O 1
ATOM 653 N N . THR A 1 89 ? 8.498 1.143 -4.956 1.00 11.83 90 THR A N 1
ATOM 654 C CA . THR A 1 89 ? 9.077 -0.032 -4.285 1.00 11.80 90 THR A CA 1
ATOM 655 C C . THR A 1 89 ? 8.943 -1.245 -5.204 1.00 12.56 90 THR A C 1
ATOM 656 O O . THR A 1 89 ? 9.910 -1.997 -5.418 1.00 12.44 90 THR A O 1
ATOM 660 N N . VAL A 1 90 ? 7.757 -1.390 -5.782 1.00 12.13 91 VAL A N 1
ATOM 661 C CA . VAL A 1 90 ? 7.470 -2.489 -6.712 1.00 13.89 91 VAL A CA 1
ATOM 662 C C . VAL A 1 90 ? 8.381 -2.399 -7.957 1.00 14.39 91 VAL A C 1
ATOM 663 O O . VAL A 1 90 ? 8.940 -3.403 -8.394 1.00 14.20 91 VAL A O 1
ATOM 667 N N . LYS A 1 91 ? 8.599 -1.194 -8.484 1.00 15.29 92 LYS A N 1
ATOM 668 C CA . LYS A 1 91 ? 9.611 -1.039 -9.554 1.00 16.21 92 LYS A CA 1
ATOM 669 C C . LYS A 1 91 ? 11.003 -1.622 -9.176 1.00 16.99 92 LYS A C 1
ATOM 670 O O . LYS A 1 91 ? 11.580 -2.428 -9.940 1.00 15.75 92 LYS A O 1
ATOM 676 N N . LEU A 1 92 ? 11.531 -1.237 -8.005 1.00 15.85 93 LEU A N 1
ATOM 677 C CA . LEU A 1 92 ? 12.819 -1.769 -7.530 1.00 17.14 93 LEU A CA 1
ATOM 678 C C . LEU A 1 92 ? 12.798 -3.295 -7.444 1.00 17.17 93 LEU A C 1
ATOM 679 O O . LEU A 1 92 ? 13.808 -3.953 -7.751 1.00 17.25 93 LEU A O 1
ATOM 684 N N . TYR A 1 93 ? 11.645 -3.843 -7.066 1.00 17.33 94 TYR A N 1
ATOM 685 C CA . TYR A 1 93 ? 11.460 -5.290 -6.948 1.00 18.53 94 TYR A CA 1
ATOM 686 C C . TYR A 1 93 ? 11.569 -5.970 -8.314 1.00 18.95 94 TYR A C 1
ATOM 687 O O . TYR A 1 93 ? 12.346 -6.913 -8.475 1.00 18.66 94 TYR A O 1
ATOM 696 N N . ARG A 1 94 ? 10.802 -5.458 -9.278 1.00 19.11 95 ARG A N 1
ATOM 697 C CA . ARG A 1 94 ? 10.787 -6.004 -10.645 1.00 19.84 95 ARG A CA 1
ATOM 698 C C . ARG A 1 94 ? 12.149 -5.918 -11.323 1.00 19.89 95 ARG A C 1
ATOM 699 O O . ARG A 1 94 ? 12.494 -6.773 -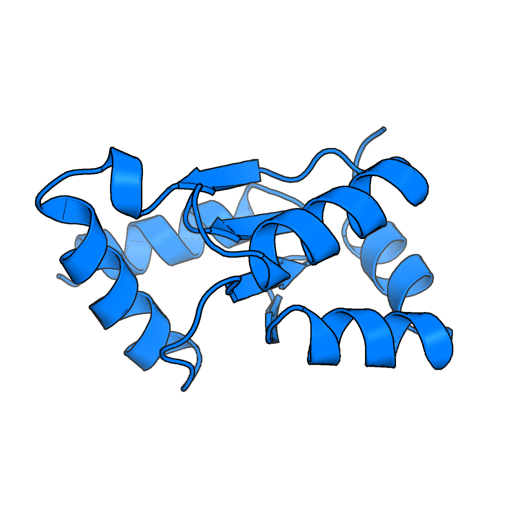12.151 1.00 21.38 95 ARG A O 1
ATOM 707 N N . LYS A 1 95 ? 12.914 -4.881 -10.988 1.00 20.67 96 LYS A N 1
ATOM 708 C CA . LYS A 1 95 ? 14.262 -4.654 -11.537 1.00 20.91 96 LYS A CA 1
ATOM 709 C C . LYS A 1 95 ? 15.345 -5.507 -10.895 1.00 20.83 96 LYS A C 1
ATOM 710 O O . LYS A 1 95 ? 16.506 -5.450 -11.309 1.00 20.86 96 LYS A O 1
ATOM 716 N N . GLY A 1 96 ? 14.972 -6.261 -9.866 1.00 19.65 97 GLY A N 1
ATOM 717 C CA . GLY A 1 96 ? 15.944 -7.046 -9.104 1.00 20.12 97 GLY A CA 1
ATOM 718 C C . GLY A 1 96 ? 16.819 -6.275 -8.122 1.00 19.51 97 GLY A C 1
ATOM 719 O O . GLY A 1 96 ? 17.807 -6.807 -7.612 1.00 19.45 97 GLY A O 1
ATOM 720 N N . GLU A 1 97 ? 16.456 -5.027 -7.820 1.00 19.46 98 GLU A N 1
ATOM 721 C CA . GLU A 1 97 ? 17.265 -4.189 -6.941 1.00 19.10 98 GLU A CA 1
ATOM 722 C C . GLU A 1 97 ? 16.775 -4.185 -5.492 1.00 18.79 98 GLU A C 1
ATOM 723 O O . GLU A 1 97 ? 17.528 -3.796 -4.593 1.00 18.52 98 GLU A O 1
ATOM 729 N N . LEU A 1 98 ? 15.540 -4.639 -5.259 1.00 18.32 99 LEU A N 1
ATOM 730 C CA . LEU A 1 98 ? 14.952 -4.540 -3.909 1.00 18.44 99 LEU A CA 1
ATOM 731 C C . LEU A 1 98 ? 15.575 -5.493 -2.891 1.00 18.72 99 LEU A C 1
ATOM 732 O O . LEU A 1 98 ? 15.930 -5.079 -1.788 1.00 17.86 99 LEU A O 1
ATOM 737 N N . GLU A 1 99 ? 15.703 -6.764 -3.247 1.00 19.16 100 GLU A N 1
ATOM 738 C CA . GLU A 1 99 ? 16.247 -7.702 -2.281 1.00 20.51 100 GLU A CA 1
ATOM 739 C C . GLU A 1 99 ? 17.680 -7.342 -1.874 1.00 19.81 100 GLU A C 1
ATOM 740 O O . GLU A 1 99 ? 17.994 -7.351 -0.677 1.00 19.82 100 GLU A O 1
ATOM 746 N N . PRO A 1 100 ? 18.553 -7.010 -2.847 1.00 19.25 101 PRO A N 1
ATOM 747 C CA . PRO A 1 100 ? 19.893 -6.589 -2.409 1.00 19.34 101 PRO A CA 1
ATOM 748 C C . PRO A 1 100 ? 19.861 -5.372 -1.466 1.00 18.83 101 PRO A C 1
ATOM 749 O O . PRO A 1 100 ? 20.614 -5.334 -0.490 1.00 18.69 101 PRO A O 1
ATOM 753 N N . LEU A 1 101 ? 18.976 -4.403 -1.716 1.00 17.76 102 LEU A N 1
ATOM 754 C CA . LEU A 1 101 ? 18.830 -3.291 -0.770 1.00 17.70 102 LEU A CA 1
ATOM 755 C C . LEU A 1 101 ? 18.380 -3.762 0.619 1.00 17.76 102 LEU A C 1
ATOM 756 O O . LEU A 1 101 ? 18.827 -3.223 1.622 1.00 17.89 102 LEU A O 1
ATOM 761 N N . LEU A 1 102 ? 17.443 -4.706 0.667 1.00 17.79 103 LEU A N 1
ATOM 762 C CA . LEU A 1 102 ? 16.959 -5.186 1.966 1.00 18.53 103 LEU A CA 1
ATOM 763 C C . LEU A 1 102 ? 18.089 -5.891 2.731 1.00 19.79 103 LEU A C 1
ATOM 764 O O . LEU A 1 102 ? 18.199 -5.744 3.957 1.00 19.07 103 LEU A O 1
ATOM 769 N N . SER A 1 103 ? 18.914 -6.631 1.989 1.00 20.87 104 SER A N 1
ATOM 770 C CA . SER A 1 103 ? 20.108 -7.307 2.531 1.00 23.43 104 SER A CA 1
ATOM 771 C C . SER A 1 103 ? 21.130 -6.321 3.0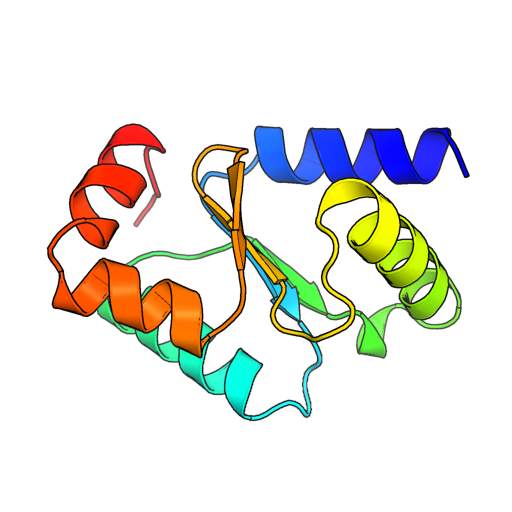74 1.00 23.87 104 SER A C 1
ATOM 772 O O . SER A 1 103 ? 21.621 -6.485 4.192 1.00 25.14 104 SER A O 1
ATOM 775 N N . GLU A 1 104 ? 21.446 -5.294 2.290 1.00 25.05 105 GLU A N 1
ATOM 776 C CA . GLU A 1 104 ? 22.382 -4.264 2.702 1.00 25.97 105 GLU A CA 1
ATOM 777 C C . GLU A 1 104 ? 21.872 -3.524 3.947 1.00 25.81 105 GLU A C 1
ATOM 778 O O . GLU A 1 104 ? 22.672 -3.012 4.729 1.00 25.77 105 GLU A O 1
ATOM 784 N N . ALA A 1 105 ? 20.541 -3.478 4.111 1.00 25.16 106 ALA A N 1
ATOM 785 C CA . ALA A 1 105 ? 19.889 -2.802 5.241 1.00 25.09 106 ALA A CA 1
ATOM 786 C C . ALA A 1 105 ? 19.754 -3.723 6.441 1.00 25.48 106 ALA A C 1
ATOM 787 O O . ALA A 1 105 ? 19.353 -3.290 7.530 1.00 23.90 106 ALA A O 1
ATOM 789 N N . ASN A 1 106 ? 20.083 -4.991 6.224 1.00 27.34 107 ASN A N 1
ATOM 790 C CA . ASN A 1 106 ? 19.961 -6.020 7.239 1.00 29.25 107 ASN A CA 1
ATOM 791 C C . ASN A 1 106 ? 18.523 -6.152 7.729 1.00 30.33 107 ASN A C 1
ATOM 792 O O . ASN A 1 106 ? 18.262 -6.226 8.941 1.00 30.25 107 ASN A O 1
ATOM 797 N N . ALA A 1 107 ? 17.589 -6.172 6.778 1.00 31.28 108 ALA A N 1
ATOM 798 C CA . ALA A 1 107 ? 16.181 -6.311 7.103 1.00 33.04 108 ALA A CA 1
ATOM 799 C C . ALA A 1 107 ? 15.946 -7.665 7.769 1.00 34.89 108 ALA A C 1
ATOM 800 O O . ALA A 1 107 ? 16.262 -8.720 7.201 1.00 35.05 108 ALA A O 1
ATOM 802 N N . LYS A 1 108 ? 15.423 -7.607 8.990 1.00 36.37 109 LYS A N 1
ATOM 803 C CA . LYS A 1 108 ? 15.237 -8.772 9.860 1.00 38.19 109 LYS A CA 1
ATOM 804 C C . LYS A 1 108 ? 13.990 -9.587 9.485 1.00 38.73 109 LYS A C 1
ATOM 805 O O . LYS A 1 108 ? 13.024 -9.044 8.941 1.00 38.96 109 LYS A O 1
ATOM 811 N N . LYS A 1 109 ? 14.043 -10.882 9.812 1.00 39.73 110 LYS A N 1
ATOM 812 C CA . LYS A 1 109 ? 13.002 -11.901 9.569 1.00 40.36 110 LYS A CA 1
ATOM 813 C C . LYS A 1 109 ? 13.454 -12.888 8.506 1.00 40.74 110 LYS A C 1
ATOM 814 O O . LYS A 1 109 ? 14.429 -13.613 8.715 1.00 40.95 110 LYS A O 1
#